Protein AF-0000000078040684 (afdb_homodimer)

InterPro domains:
  IPR006442 Type II toxin-antitoxin system, antitoxin Phd/YefM [PF02604] (1-53)
  IPR036165 YefM-like superfamily [SSF143120] (1-53)

Structure (mmCIF, N/CA/C/O backbone):
data_AF-0000000078040684-model_v1
#
loop_
_entity.id
_entity.type
_entity.pdbx_description
1 polymer Antitoxin
#
loop_
_atom_site.group_PDB
_atom_site.id
_atom_site.type_symbol
_atom_site.label_atom_id
_atom_site.label_alt_id
_atom_site.label_comp_id
_atom_site.label_asym_id
_atom_site.label_entity_id
_atom_site.label_seq_id
_atom_site.pdbx_PDB_ins_code
_atom_site.Cartn_x
_atom_site.Cartn_y
_atom_site.Cartn_z
_atom_site.occupancy
_atom_site.B_iso_or_equiv
_atom_site.auth_seq_id
_atom_site.auth_comp_id
_atom_site.auth_asym_id
_atom_site.auth_atom_id
_atom_site.pdbx_PDB_model_num
ATOM 1 N N . MET A 1 1 ? -2.447 -8.859 9.773 1 91 1 MET A N 1
ATOM 2 C CA . MET A 1 1 ? -2.588 -7.613 9.039 1 91 1 MET A CA 1
ATOM 3 C C . MET A 1 1 ? -3.287 -6.555 9.891 1 91 1 MET A C 1
ATOM 5 O O . MET A 1 1 ? -4.34 -6.816 10.469 1 91 1 MET A O 1
ATOM 9 N N . VAL A 1 2 ? -2.58 -5.375 10.047 1 95.62 2 VAL A N 1
ATOM 10 C CA . VAL A 1 2 ? -3.146 -4.273 10.812 1 95.62 2 VAL A CA 1
ATOM 11 C C . VAL A 1 2 ? -4.09 -3.457 9.938 1 95.62 2 VAL A C 1
ATOM 13 O O . VAL A 1 2 ? -3.854 -3.301 8.734 1 95.62 2 VAL A O 1
ATOM 16 N N . THR A 1 3 ? -5.188 -2.916 10.641 1 98.5 3 THR A N 1
ATOM 17 C CA . THR A 1 3 ? -6.133 -2.076 9.914 1 98.5 3 THR A CA 1
ATOM 18 C C . THR A 1 3 ? -6.227 -0.692 10.547 1 98.5 3 THR A C 1
ATOM 20 O O . THR A 1 3 ? -6.262 -0.568 11.773 1 98.5 3 THR A O 1
ATOM 23 N N . MET A 1 4 ? -6.281 0.359 9.625 1 98.5 4 MET A N 1
ATOM 24 C CA . MET A 1 4 ? -6.457 1.716 10.133 1 98.5 4 MET A CA 1
ATOM 25 C C . MET A 1 4 ? -7.133 2.604 9.094 1 98.5 4 MET A C 1
ATOM 27 O O . MET A 1 4 ? -7.141 2.281 7.906 1 98.5 4 MET A O 1
ATOM 31 N N . SER A 1 5 ? -7.664 3.736 9.516 1 98.75 5 SER A N 1
ATOM 32 C CA . SER A 1 5 ? -8.281 4.695 8.609 1 98.75 5 SER A CA 1
ATOM 33 C C . SER A 1 5 ? -7.223 5.531 7.891 1 98.75 5 SER A C 1
ATOM 35 O O . SER A 1 5 ? -6.102 5.68 8.383 1 98.75 5 SER A O 1
ATOM 37 N N . ALA A 1 6 ? -7.633 6.031 6.773 1 98.62 6 ALA A N 1
ATOM 38 C CA . ALA A 1 6 ? -6.742 6.945 6.062 1 98.62 6 ALA A CA 1
ATOM 39 C C . ALA A 1 6 ? -6.297 8.086 6.969 1 98.62 6 ALA A C 1
ATOM 41 O O . ALA A 1 6 ? -5.141 8.508 6.922 1 98.62 6 ALA A O 1
ATOM 42 N N . THR A 1 7 ? -7.168 8.656 7.812 1 98.38 7 THR A N 1
ATOM 43 C CA . THR A 1 7 ? -6.855 9.727 8.75 1 98.38 7 THR A CA 1
ATOM 44 C C . THR A 1 7 ? -5.773 9.289 9.727 1 98.38 7 THR A C 1
ATOM 46 O O . THR A 1 7 ? -4.824 10.031 9.984 1 98.38 7 THR A O 1
ATOM 49 N N . ASN A 1 8 ? -5.906 8.086 10.305 1 98.62 8 ASN A N 1
ATOM 50 C CA . ASN A 1 8 ? -4.902 7.566 11.234 1 98.62 8 ASN A CA 1
ATOM 51 C C . ASN A 1 8 ? -3.586 7.27 10.523 1 98.62 8 ASN A C 1
ATOM 53 O O . ASN A 1 8 ? -2.512 7.426 11.102 1 98.62 8 ASN A O 1
ATOM 57 N N . LEU A 1 9 ? -3.717 6.75 9.289 1 98.81 9 LEU A N 1
ATOM 58 C CA . LEU A 1 9 ? -2.498 6.527 8.523 1 98.81 9 LEU A CA 1
ATOM 59 C C . LEU A 1 9 ? -1.717 7.824 8.352 1 98.81 9 LEU A C 1
ATOM 61 O O . LEU A 1 9 ? -0.494 7.844 8.508 1 98.81 9 LEU A O 1
ATOM 65 N N . ARG A 1 10 ? -2.438 8.852 8.062 1 98.56 10 ARG A N 1
ATOM 66 C CA . ARG A 1 10 ? -1.757 10.125 7.844 1 98.56 10 ARG A CA 1
ATOM 67 C C . ARG A 1 10 ? -0.975 10.547 9.086 1 98.56 10 ARG A C 1
ATOM 69 O O . ARG A 1 10 ? 0.144 11.055 8.977 1 98.56 10 ARG A O 1
ATOM 76 N N . LYS A 1 11 ? -1.506 10.359 10.156 1 98.38 11 LYS A N 1
ATOM 77 C CA . LYS A 1 11 ? -0.874 10.727 11.422 1 98.38 11 LYS A CA 1
ATOM 78 C C . LYS A 1 11 ? 0.36 9.875 11.688 1 98.38 11 LYS A C 1
ATOM 80 O O . LYS A 1 11 ? 1.321 10.336 12.305 1 98.38 11 LYS A O 1
ATOM 85 N N . ASP A 1 12 ? 0.335 8.625 11.242 1 98.19 12 ASP A N 1
ATOM 86 C CA . ASP A 1 12 ? 1.36 7.648 11.594 1 98.19 12 ASP A CA 1
ATOM 87 C C . ASP A 1 12 ? 2.082 7.133 10.352 1 98.19 12 ASP A C 1
ATOM 89 O O . ASP A 1 12 ? 2.555 5.996 10.328 1 98.19 12 ASP A O 1
ATOM 93 N N . LEU A 1 13 ? 2.102 7.867 9.352 1 98.69 13 LEU A N 1
ATOM 94 C CA . LEU A 1 13 ? 2.508 7.379 8.031 1 98.69 13 LEU A CA 1
ATOM 95 C C . LEU A 1 13 ? 3.924 6.816 8.078 1 98.69 13 LEU A C 1
ATOM 97 O O . LEU A 1 13 ? 4.16 5.68 7.664 1 98.69 13 LEU A O 1
ATOM 101 N N . PHE A 1 14 ? 4.848 7.57 8.594 1 98.31 14 PHE A N 1
ATOM 102 C CA . PHE A 1 14 ? 6.246 7.164 8.539 1 98.31 14 PHE A CA 1
ATOM 103 C C . PHE A 1 14 ? 6.473 5.898 9.359 1 98.31 14 PHE A C 1
ATOM 105 O O . PHE A 1 14 ? 7.137 4.969 8.898 1 98.31 14 PHE A O 1
ATOM 112 N N . ASN A 1 15 ? 5.91 5.832 10.539 1 97.88 15 ASN A N 1
ATOM 113 C CA . ASN A 1 15 ? 6.027 4.625 11.352 1 97.88 15 ASN A CA 1
ATOM 114 C C . ASN A 1 15 ? 5.387 3.424 10.664 1 97.88 15 ASN A C 1
ATOM 116 O O . ASN A 1 15 ? 5.938 2.32 10.695 1 97.88 15 ASN A O 1
ATOM 120 N N . THR A 1 16 ? 4.25 3.672 10.078 1 98.5 16 THR A N 1
ATOM 121 C CA . THR A 1 16 ? 3.541 2.594 9.398 1 98.5 16 THR A CA 1
ATOM 122 C C . THR A 1 16 ? 4.367 2.055 8.234 1 98.5 16 THR A C 1
ATOM 124 O O . THR A 1 16 ? 4.504 0.839 8.07 1 98.5 16 THR A O 1
ATOM 127 N N . LEU A 1 17 ? 4.977 2.955 7.449 1 98.69 17 LEU A N 1
ATOM 128 C CA . LEU A 1 17 ? 5.793 2.52 6.324 1 98.69 17 LEU A CA 1
ATOM 129 C C . LEU A 1 17 ? 7.031 1.771 6.809 1 98.69 17 LEU A C 1
ATOM 131 O O . LEU A 1 17 ? 7.402 0.742 6.238 1 98.69 17 LEU A O 1
ATOM 135 N N . GLU A 1 18 ? 7.625 2.248 7.859 1 97.62 18 GLU A N 1
ATOM 136 C CA . GLU A 1 18 ? 8.797 1.579 8.414 1 97.62 18 GLU A CA 1
ATOM 137 C C . GLU A 1 18 ? 8.461 0.167 8.883 1 97.62 18 GLU A C 1
ATOM 139 O O . GLU A 1 18 ? 9.18 -0.785 8.578 1 97.62 18 GLU A O 1
ATOM 144 N N . ASN A 1 19 ? 7.371 0.033 9.625 1 97.06 19 ASN A N 1
ATOM 145 C CA . ASN A 1 19 ? 6.949 -1.272 10.125 1 97.06 19 ASN A CA 1
ATOM 146 C C . ASN A 1 19 ? 6.641 -2.234 8.977 1 97.06 19 ASN A C 1
ATOM 148 O O . ASN A 1 19 ? 6.984 -3.416 9.047 1 97.06 19 ASN A O 1
ATOM 152 N N . THR A 1 20 ? 5.988 -1.719 7.969 1 98.25 20 THR A N 1
ATOM 153 C CA . THR A 1 20 ? 5.645 -2.531 6.809 1 98.25 20 THR A CA 1
ATOM 154 C C . THR A 1 20 ? 6.902 -3.031 6.105 1 98.25 20 THR A C 1
ATOM 156 O O . THR A 1 20 ? 6.98 -4.199 5.719 1 98.25 20 THR A O 1
ATOM 159 N N . ILE A 1 21 ? 7.906 -2.189 5.977 1 98.12 21 ILE A N 1
ATOM 160 C CA . ILE A 1 21 ? 9.117 -2.502 5.219 1 98.12 21 ILE A CA 1
ATOM 161 C C . ILE A 1 21 ? 10.055 -3.357 6.074 1 98.12 21 ILE A C 1
ATOM 163 O O . ILE A 1 21 ? 10.508 -4.414 5.633 1 98.12 21 ILE A O 1
ATOM 167 N N . LYS A 1 22 ? 10.188 -2.994 7.277 1 97 22 LYS A N 1
ATOM 168 C CA . LYS A 1 22 ? 11.188 -3.641 8.117 1 97 22 LYS A CA 1
ATOM 169 C C . LYS A 1 22 ? 10.672 -4.957 8.688 1 97 22 LYS A C 1
ATOM 171 O O . LYS A 1 22 ? 11.414 -5.934 8.789 1 97 22 LYS A O 1
ATOM 176 N N . TYR A 1 23 ? 9.406 -4.973 9.008 1 95.44 23 TYR A N 1
ATOM 177 C CA . TYR A 1 23 ? 8.891 -6.133 9.727 1 95.44 23 TYR A CA 1
ATOM 178 C C . TYR A 1 23 ? 7.887 -6.902 8.883 1 95.44 23 TYR A C 1
ATOM 180 O O . TYR A 1 23 ? 7.238 -7.832 9.367 1 95.44 23 TYR A O 1
ATOM 188 N N . ASN A 1 24 ? 7.719 -6.465 7.684 1 94.62 24 ASN A N 1
ATOM 189 C CA . ASN A 1 24 ? 6.828 -7.16 6.762 1 94.62 24 ASN A CA 1
ATOM 190 C C . ASN A 1 24 ? 5.418 -7.293 7.336 1 94.62 24 ASN A C 1
ATOM 192 O O . ASN A 1 24 ? 4.824 -8.375 7.293 1 94.62 24 ASN A O 1
ATOM 196 N N . GLU A 1 25 ? 4.965 -6.211 7.93 1 94.88 25 GLU A N 1
ATOM 197 C CA . GLU A 1 25 ? 3.615 -6.148 8.492 1 94.88 25 GLU A CA 1
ATOM 198 C C . GLU A 1 25 ? 2.67 -5.387 7.562 1 94.88 25 GLU A C 1
ATOM 200 O O . GLU A 1 25 ? 2.615 -4.156 7.598 1 94.88 25 GLU A O 1
ATOM 205 N N . PRO A 1 26 ? 1.867 -6.078 6.805 1 97.38 26 PRO A N 1
ATOM 206 C CA . PRO A 1 26 ? 0.939 -5.391 5.906 1 97.38 26 PRO A CA 1
ATOM 207 C C . PRO A 1 26 ? -0.108 -4.57 6.656 1 97.38 26 PRO A C 1
ATOM 209 O O . PRO A 1 26 ? -0.46 -4.898 7.789 1 97.38 26 PRO A O 1
ATOM 212 N N . VAL A 1 27 ? -0.594 -3.516 5.949 1 98.69 27 VAL A N 1
ATOM 213 C CA . VAL A 1 27 ? -1.598 -2.641 6.547 1 98.69 27 VAL A CA 1
ATOM 214 C C . VAL A 1 27 ? -2.793 -2.508 5.605 1 98.69 27 VAL A C 1
ATOM 216 O O . VAL A 1 27 ? -2.623 -2.285 4.406 1 98.69 27 VAL A O 1
ATOM 219 N N . ASN A 1 28 ? -3.99 -2.777 6.184 1 98.81 28 ASN A N 1
ATOM 220 C CA . ASN A 1 28 ? -5.23 -2.439 5.488 1 98.81 28 ASN A CA 1
ATOM 221 C C . ASN A 1 28 ? -5.699 -1.031 5.836 1 98.81 28 ASN A C 1
ATOM 223 O O . ASN A 1 28 ? -5.84 -0.691 7.016 1 98.81 28 ASN A O 1
ATOM 227 N N . VAL A 1 29 ? -5.844 -0.188 4.836 1 98.94 29 VAL A N 1
ATOM 228 C CA . VAL A 1 29 ? -6.227 1.203 5.051 1 98.94 29 VAL A CA 1
ATOM 229 C C . VAL A 1 29 ? -7.672 1.415 4.602 1 98.94 29 VAL A C 1
ATOM 231 O O . VAL A 1 29 ? -8.008 1.204 3.434 1 98.94 29 VAL A O 1
ATOM 234 N N . THR A 1 30 ? -8.5 1.883 5.484 1 98.81 30 THR A N 1
ATOM 235 C CA . THR A 1 30 ? -9.906 2.117 5.172 1 98.81 30 THR A CA 1
ATOM 236 C C . THR A 1 30 ? -10.133 3.566 4.75 1 98.81 30 THR A C 1
ATOM 238 O O . THR A 1 30 ? -9.578 4.488 5.359 1 98.81 30 THR A O 1
ATOM 241 N N . THR A 1 31 ? -10.844 3.787 3.729 1 98.25 31 THR A N 1
ATOM 242 C CA . THR A 1 31 ? -11.281 5.105 3.285 1 98.25 31 THR A CA 1
ATOM 243 C C . THR A 1 31 ? -12.781 5.117 2.994 1 98.25 31 THR A C 1
ATOM 245 O O . THR A 1 31 ? -13.445 4.082 3.102 1 98.25 31 THR A O 1
ATOM 248 N N . LYS A 1 32 ? -13.258 6.246 2.658 1 95.56 32 LYS A N 1
ATOM 249 C CA . LYS A 1 32 ? -14.664 6.387 2.295 1 95.56 32 LYS A CA 1
ATOM 250 C C . LYS A 1 32 ? -14.961 5.68 0.976 1 95.56 32 LYS A C 1
ATOM 252 O O . LYS A 1 32 ? -16.094 5.25 0.739 1 95.56 32 LYS A O 1
ATOM 257 N N . GLN A 1 33 ? -13.977 5.492 0.086 1 95.5 33 GLN A N 1
ATOM 258 C CA . GLN A 1 33 ? -14.141 4.977 -1.269 1 95.5 33 GLN A CA 1
ATOM 259 C C . GLN A 1 33 ? -13.82 3.486 -1.334 1 95.5 33 GLN A C 1
ATOM 261 O O . GLN A 1 33 ? -13.953 2.865 -2.389 1 95.5 33 GLN A O 1
ATOM 266 N N . GLY A 1 34 ? -13.422 2.936 -0.223 1 97.62 34 GLY A N 1
ATOM 267 C CA . GLY A 1 34 ? -12.938 1.565 -0.198 1 97.62 34 GLY A CA 1
ATOM 268 C C . GLY A 1 34 ? -11.633 1.408 0.564 1 97.62 34 GLY A C 1
ATOM 269 O O . GLY A 1 34 ? -11.227 2.305 1.308 1 97.62 34 GLY A O 1
ATOM 270 N N . ASN A 1 35 ? -11.023 0.276 0.348 1 98.62 35 ASN A N 1
ATOM 271 C CA . ASN A 1 35 ? -9.82 -0.013 1.119 1 98.62 35 ASN A CA 1
ATOM 272 C C . ASN A 1 35 ? -8.602 -0.164 0.216 1 98.62 35 ASN A C 1
ATOM 274 O O . ASN A 1 35 ? -8.727 -0.562 -0.944 1 98.62 35 ASN A O 1
ATOM 278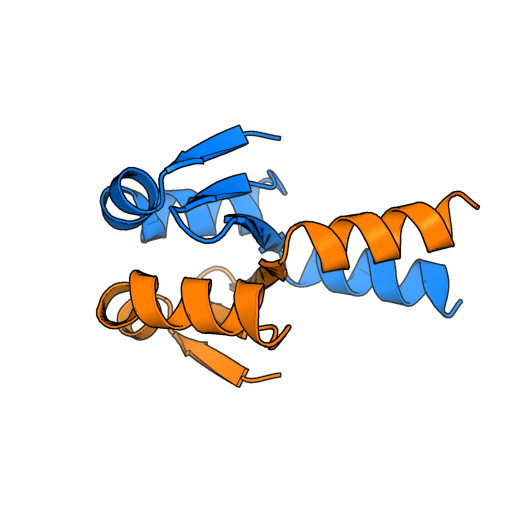 N N . ALA A 1 36 ? -7.488 0.187 0.825 1 98.88 36 ALA A N 1
ATOM 279 C CA . ALA A 1 36 ? -6.188 -0.038 0.204 1 98.88 36 ALA A CA 1
ATOM 280 C C . ALA A 1 36 ? -5.305 -0.917 1.085 1 98.88 36 ALA A C 1
ATOM 282 O O . ALA A 1 36 ? -5.598 -1.12 2.266 1 98.88 36 ALA A O 1
ATOM 283 N N . VAL A 1 37 ? -4.262 -1.452 0.478 1 98.88 37 VAL A N 1
ATOM 284 C CA . VAL A 1 37 ? -3.287 -2.273 1.191 1 98.88 37 VAL A CA 1
ATOM 285 C C . VAL A 1 37 ? -1.878 -1.746 0.932 1 98.88 37 VAL A C 1
ATOM 287 O O . VAL A 1 37 ? -1.539 -1.391 -0.199 1 98.88 37 VAL A O 1
ATOM 290 N N . ILE A 1 38 ? -1.147 -1.691 1.98 1 98.88 38 ILE A N 1
ATOM 291 C CA . ILE A 1 38 ? 0.261 -1.324 1.886 1 98.88 38 ILE A CA 1
ATOM 292 C C . ILE A 1 38 ? 1.134 -2.531 2.223 1 98.88 38 ILE A C 1
ATOM 294 O O . ILE A 1 38 ? 0.923 -3.191 3.244 1 98.88 38 ILE A O 1
ATOM 298 N N . LEU A 1 39 ? 2.092 -2.73 1.347 1 98.31 39 LEU A N 1
ATOM 299 C CA . LEU A 1 39 ? 3.088 -3.787 1.499 1 98.31 39 LEU A CA 1
ATOM 300 C C . LEU A 1 39 ? 4.492 -3.248 1.254 1 98.31 39 LEU A C 1
ATOM 302 O O . LEU A 1 39 ? 4.668 -2.266 0.53 1 98.31 39 LEU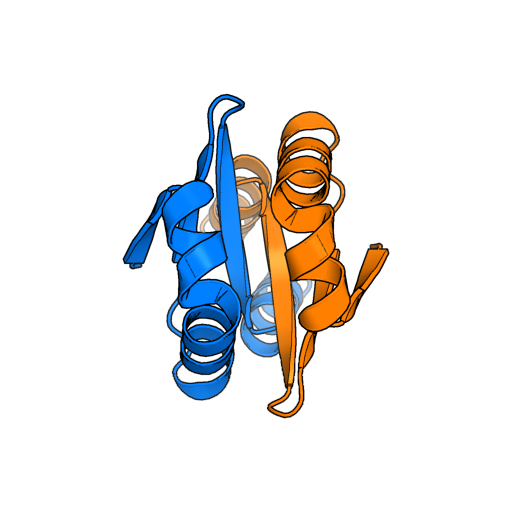 A O 1
ATOM 306 N N . SER A 1 40 ? 5.508 -4.039 1.847 1 98.56 40 SER A N 1
ATOM 307 C CA . SER A 1 40 ? 6.859 -3.742 1.382 1 98.56 40 SER A CA 1
ATOM 308 C C . SER A 1 40 ? 7.016 -4.066 -0.1 1 98.56 40 SER A C 1
ATOM 310 O O . SER A 1 40 ? 6.348 -4.965 -0.619 1 98.56 40 SER A O 1
ATOM 312 N N . GLU A 1 41 ? 7.809 -3.381 -0.737 1 98.25 41 GLU A N 1
ATOM 313 C CA . GLU A 1 41 ? 8.078 -3.709 -2.133 1 98.25 41 GLU A CA 1
ATOM 314 C C . GLU A 1 41 ? 8.562 -5.148 -2.277 1 98.25 41 GLU A C 1
ATOM 316 O O . GLU A 1 41 ? 8.203 -5.84 -3.23 1 98.25 41 GLU A O 1
ATOM 321 N N . ASP A 1 42 ? 9.352 -5.582 -1.354 1 97.12 42 ASP A N 1
ATOM 322 C CA . ASP A 1 42 ? 9.859 -6.953 -1.388 1 97.12 42 ASP A CA 1
ATOM 323 C C . ASP A 1 42 ? 8.711 -7.961 -1.361 1 97.12 42 ASP A C 1
ATOM 325 O O . ASP A 1 42 ? 8.703 -8.914 -2.143 1 97.12 42 ASP A O 1
ATOM 329 N N . ASP A 1 43 ? 7.773 -7.758 -0.481 1 96.56 43 ASP A N 1
ATOM 330 C CA . ASP A 1 43 ? 6.625 -8.656 -0.386 1 96.56 43 ASP A CA 1
ATOM 331 C C . ASP A 1 43 ? 5.805 -8.641 -1.673 1 96.56 43 ASP A C 1
ATOM 333 O O . ASP A 1 43 ?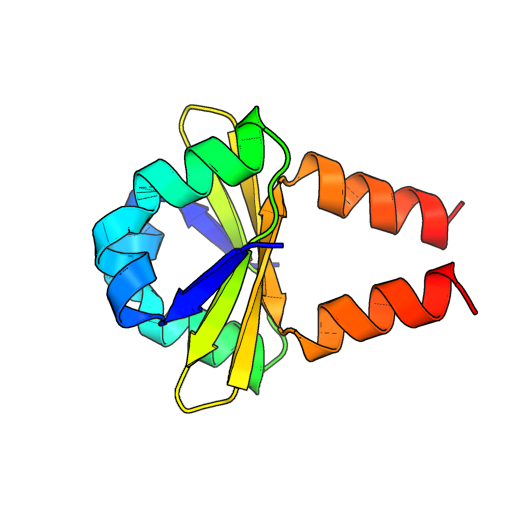 5.367 -9.688 -2.154 1 96.56 43 ASP A O 1
ATOM 337 N N . TYR A 1 44 ? 5.641 -7.48 -2.15 1 97.31 44 TYR A N 1
ATOM 338 C CA . TYR A 1 44 ? 4.887 -7.336 -3.389 1 97.31 44 TYR A CA 1
ATOM 339 C C . TYR A 1 44 ? 5.57 -8.07 -4.535 1 97.31 44 TYR A C 1
ATOM 341 O O . TYR A 1 44 ? 4.93 -8.836 -5.258 1 97.31 44 TYR A O 1
ATOM 349 N N . ASN A 1 45 ? 6.859 -7.844 -4.648 1 96.06 45 ASN A N 1
ATOM 350 C CA . ASN A 1 45 ? 7.625 -8.539 -5.676 1 96.06 45 ASN A CA 1
ATOM 351 C C . ASN A 1 45 ? 7.594 -10.055 -5.473 1 96.06 45 ASN A C 1
ATOM 353 O O . ASN A 1 45 ? 7.566 -10.812 -6.441 1 96.06 45 ASN A O 1
ATOM 357 N N . GLY A 1 46 ? 7.656 -10.438 -4.246 1 94.94 46 GLY A N 1
ATOM 358 C CA . GLY A 1 46 ? 7.539 -11.852 -3.945 1 94.94 46 GLY A CA 1
ATOM 359 C C . GLY A 1 46 ? 6.242 -12.461 -4.441 1 94.94 46 GLY A C 1
ATOM 360 O O . GLY A 1 46 ? 6.238 -13.57 -4.98 1 94.94 46 GLY A O 1
ATOM 361 N N . LEU A 1 47 ? 5.172 -11.797 -4.254 1 94.44 47 LEU A N 1
ATOM 362 C CA . LEU A 1 47 ? 3.875 -12.258 -4.734 1 94.44 47 LEU A CA 1
ATOM 363 C C . LEU A 1 47 ? 3.875 -12.398 -6.254 1 94.44 47 LEU A C 1
ATOM 365 O O . LEU A 1 47 ? 3.414 -13.406 -6.793 1 94.44 47 LEU A O 1
ATOM 369 N N . LEU A 1 48 ? 4.418 -11.383 -6.926 1 94.25 48 LEU A N 1
ATOM 370 C CA . LEU A 1 48 ? 4.461 -11.391 -8.383 1 94.25 48 LEU A CA 1
ATOM 371 C C . LEU A 1 48 ? 5.336 -12.531 -8.898 1 94.25 48 LEU A C 1
ATOM 373 O O . LEU A 1 48 ? 4.98 -13.203 -9.867 1 94.25 48 LEU A O 1
ATOM 377 N N . GLU A 1 49 ? 6.461 -12.656 -8.273 1 94.94 49 GLU A N 1
ATOM 378 C CA . GLU A 1 49 ? 7.367 -13.727 -8.664 1 94.94 49 GLU A CA 1
ATOM 379 C C . GLU A 1 49 ? 6.676 -15.086 -8.602 1 94.94 49 GLU A C 1
ATOM 381 O O . GLU A 1 49 ? 6.836 -15.914 -9.5 1 94.94 49 GLU A O 1
ATOM 386 N N . THR A 1 50 ? 5.922 -15.258 -7.469 1 93 50 THR A N 1
ATOM 387 C CA . THR A 1 50 ? 5.207 -16.516 -7.289 1 93 50 THR A CA 1
ATOM 388 C C . THR A 1 50 ? 4.129 -16.688 -8.359 1 93 50 THR A C 1
ATOM 390 O O . THR A 1 50 ? 3.904 -17.797 -8.852 1 93 50 THR A O 1
ATOM 393 N N . LEU A 1 51 ? 3.451 -15.719 -8.789 1 90.5 51 LEU A N 1
ATOM 394 C CA . LEU A 1 51 ? 2.395 -15.75 -9.797 1 90.5 51 LEU A CA 1
ATOM 395 C C . LEU A 1 51 ? 2.973 -16.031 -11.18 1 90.5 51 LEU A C 1
ATOM 397 O O . LEU A 1 51 ? 2.342 -16.703 -11.992 1 90.5 51 LEU A O 1
ATOM 401 N N . TYR A 1 52 ? 4.078 -15.422 -11.422 1 89.12 52 TYR A N 1
ATOM 402 C CA . TYR A 1 52 ? 4.652 -15.516 -12.758 1 89.12 52 TYR A CA 1
ATOM 403 C C . TYR A 1 52 ? 5.738 -16.578 -12.812 1 89.12 52 TYR A C 1
ATOM 405 O O . TYR A 1 52 ? 6.352 -16.797 -13.859 1 89.12 52 TYR A O 1
ATOM 413 N N . LEU A 1 53 ? 6.09 -17.031 -11.617 1 81.31 53 LEU A N 1
ATOM 414 C CA . LEU A 1 53 ? 6.938 -18.203 -11.719 1 81.31 53 LEU A CA 1
ATOM 415 C C . LEU A 1 53 ? 6.219 -19.328 -12.453 1 81.31 53 LEU A C 1
ATOM 417 O O . LEU A 1 53 ? 4.988 -19.406 -12.43 1 81.31 53 LEU A O 1
ATOM 421 N N . MET B 1 1 ? 2.83 2.088 -12.938 1 91 1 MET B N 1
ATOM 422 C CA . MET B 1 1 ? 2.953 2.309 -11.492 1 91 1 MET B CA 1
ATOM 423 C C . MET B 1 1 ? 3.643 3.637 -11.203 1 91 1 MET B C 1
ATOM 425 O O . MET B 1 1 ? 4.695 3.93 -11.773 1 91 1 MET B O 1
ATOM 429 N N . VAL B 1 2 ? 2.932 4.488 -10.383 1 95.62 2 VAL B N 1
ATOM 430 C CA . VAL B 1 2 ? 3.494 5.781 -10.008 1 95.62 2 VAL B CA 1
ATOM 431 C C . VAL B 1 2 ? 4.43 5.613 -8.82 1 95.62 2 VAL B C 1
ATOM 433 O O . VAL B 1 2 ? 4.188 4.777 -7.945 1 95.62 2 VAL B O 1
ATOM 436 N N . THR B 1 3 ? 5.516 6.492 -8.836 1 98.5 3 THR B N 1
ATOM 437 C CA . THR B 1 3 ? 6.457 6.461 -7.715 1 98.5 3 THR B CA 1
ATOM 438 C C . THR B 1 3 ? 6.531 7.824 -7.035 1 98.5 3 THR B C 1
ATOM 440 O O . THR B 1 3 ? 6.562 8.859 -7.703 1 98.5 3 THR B O 1
ATOM 443 N N . MET B 1 4 ? 6.57 7.758 -5.625 1 98.5 4 MET B N 1
ATOM 444 C CA . MET B 1 4 ? 6.73 9.008 -4.883 1 98.5 4 MET B CA 1
ATOM 445 C C . MET B 1 4 ? 7.398 8.75 -3.535 1 98.5 4 MET B C 1
ATOM 447 O O . MET B 1 4 ? 7.41 7.621 -3.045 1 98.5 4 MET B O 1
ATOM 451 N N . SER B 1 5 ? 7.918 9.797 -2.91 1 98.75 5 SER B N 1
ATOM 452 C CA . SER B 1 5 ? 8.531 9.688 -1.589 1 98.75 5 SER B CA 1
ATOM 453 C C . SER B 1 5 ? 7.469 9.633 -0.494 1 98.75 5 SER B C 1
ATOM 455 O O . SER B 1 5 ? 6.344 10.102 -0.69 1 98.75 5 SER B O 1
ATOM 457 N N . ALA B 1 6 ? 7.879 9.086 0.602 1 98.62 6 ALA B N 1
ATOM 458 C CA . ALA B 1 6 ? 6.984 9.094 1.755 1 98.62 6 ALA B CA 1
ATOM 459 C C . ALA B 1 6 ? 6.523 10.516 2.084 1 98.62 6 ALA B C 1
ATOM 461 O O . ALA B 1 6 ? 5.363 10.734 2.438 1 98.62 6 ALA B O 1
ATOM 462 N N . THR B 1 7 ? 7.383 11.531 1.986 1 98.44 7 THR B N 1
ATOM 463 C CA . THR B 1 7 ? 7.059 12.93 2.236 1 98.44 7 THR B CA 1
ATOM 464 C C . THR B 1 7 ? 5.977 13.414 1.277 1 98.44 7 THR B C 1
ATOM 466 O O . THR B 1 7 ? 5.016 14.07 1.695 1 98.44 7 THR B O 1
ATOM 469 N N . ASN B 1 8 ? 6.121 13.117 -0.02 1 98.62 8 ASN B N 1
ATOM 470 C CA . ASN B 1 8 ? 5.121 13.508 -1.007 1 98.62 8 ASN B CA 1
ATOM 471 C C . ASN B 1 8 ? 3.809 12.75 -0.802 1 98.62 8 ASN B C 1
ATOM 473 O O . ASN B 1 8 ? 2.73 13.297 -1.051 1 98.62 8 ASN B O 1
ATOM 477 N N . LEU B 1 9 ? 3.936 11.469 -0.434 1 98.81 9 LEU B N 1
ATOM 478 C CA . LEU B 1 9 ? 2.725 10.719 -0.129 1 98.81 9 LEU B CA 1
ATOM 479 C C . LEU B 1 9 ? 1.933 11.391 0.987 1 98.81 9 LEU B C 1
ATOM 481 O O . LEU B 1 9 ? 0.709 11.516 0.898 1 98.81 9 LEU B O 1
ATOM 485 N N . ARG B 1 10 ? 2.654 11.805 1.979 1 98.56 10 ARG B N 1
ATOM 486 C CA . ARG B 1 10 ? 1.962 12.422 3.104 1 98.56 10 ARG B CA 1
ATOM 487 C C . ARG B 1 10 ? 1.169 13.641 2.65 1 98.56 10 ARG B C 1
ATOM 489 O O . ARG B 1 10 ? 0.045 13.867 3.105 1 98.56 10 ARG B O 1
ATOM 496 N N . LYS B 1 11 ? 1.695 14.367 1.82 1 98.38 11 LYS B N 1
ATOM 497 C CA . LYS B 1 11 ? 1.054 15.578 1.315 1 98.38 11 LYS B CA 1
ATOM 498 C C . LYS B 1 11 ? -0.175 15.242 0.477 1 98.38 11 LYS B C 1
ATOM 500 O O . LYS B 1 11 ? -1.143 16 0.449 1 98.38 11 LYS B O 1
ATOM 505 N N . ASP B 1 12 ? -0.14 14.125 -0.204 1 98.19 12 ASP B N 1
ATOM 506 C CA . ASP B 1 12 ? -1.158 13.781 -1.191 1 98.19 12 ASP B CA 1
ATOM 507 C C . ASP B 1 12 ? -1.87 12.484 -0.819 1 98.19 12 ASP B C 1
ATOM 509 O O . ASP B 1 12 ? -2.34 11.75 -1.694 1 98.19 12 ASP B O 1
ATOM 513 N N . LEU B 1 13 ? -1.884 12.156 0.384 1 98.69 13 LEU B N 1
ATOM 514 C CA . LEU B 1 13 ? -2.281 10.82 0.818 1 98.69 13 LEU B CA 1
ATOM 515 C C . LEU B 1 13 ? -3.693 10.492 0.347 1 98.69 13 LEU B C 1
ATOM 517 O O . LEU B 1 13 ? -3.918 9.453 -0.282 1 98.69 13 LEU B O 1
ATOM 521 N N . PHE B 1 14 ? -4.625 11.367 0.614 1 98.38 14 PHE B N 1
ATOM 522 C CA . PHE B 1 14 ? -6.023 11.062 0.322 1 98.38 14 PHE B CA 1
ATOM 523 C C . PHE B 1 14 ? -6.242 10.914 -1.179 1 98.38 14 PHE B C 1
ATOM 525 O O . PHE B 1 14 ? -6.898 9.969 -1.623 1 98.38 14 PHE B O 1
ATOM 532 N N . ASN B 1 15 ? -5.68 11.805 -1.959 1 97.88 15 ASN B N 1
ATOM 533 C CA . ASN B 1 15 ? -5.789 11.688 -3.408 1 97.88 15 ASN B CA 1
ATOM 534 C C . ASN B 1 15 ? -5.137 10.406 -3.918 1 97.88 15 ASN B C 1
ATOM 536 O O . ASN B 1 15 ? -5.68 9.734 -4.801 1 97.88 15 ASN B O 1
ATOM 540 N N . THR B 1 16 ? -3.998 10.094 -3.357 1 98.44 16 THR B N 1
ATOM 541 C CA . THR B 1 16 ? -3.279 8.898 -3.773 1 98.44 16 THR B CA 1
ATOM 542 C C . THR B 1 16 ? -4.102 7.645 -3.477 1 98.44 16 THR B C 1
ATOM 544 O O . THR B 1 16 ? -4.227 6.762 -4.328 1 98.44 16 THR B O 1
ATOM 547 N N . LEU B 1 17 ? -4.707 7.594 -2.287 1 98.69 17 LEU B N 1
ATOM 548 C CA . LEU B 1 17 ? -5.52 6.438 -1.929 1 98.69 17 LEU B CA 1
ATOM 549 C C . LEU B 1 17 ? -6.754 6.34 -2.82 1 98.69 17 LEU B C 1
ATOM 551 O O . LEU B 1 17 ? -7.113 5.25 -3.273 1 98.69 17 LEU B O 1
ATOM 555 N N . GLU B 1 18 ? -7.355 7.457 -3.109 1 97.62 18 GLU B N 1
ATOM 556 C CA . GLU B 1 18 ? -8.523 7.473 -3.986 1 97.62 18 GLU B CA 1
ATOM 557 C C . GLU B 1 18 ? -8.172 6.957 -5.379 1 97.62 18 GLU B C 1
ATOM 559 O O . GLU B 1 18 ? -8.883 6.117 -5.934 1 97.62 18 GLU B O 1
ATOM 564 N N . ASN B 1 19 ? -7.082 7.461 -5.938 1 97.06 19 ASN B N 1
ATOM 565 C CA . ASN B 1 19 ? -6.652 7.035 -7.266 1 97.06 19 ASN B CA 1
ATOM 566 C C . ASN B 1 19 ? -6.332 5.543 -7.297 1 97.06 19 ASN B C 1
ATOM 568 O O . ASN B 1 19 ? -6.668 4.855 -8.266 1 97.06 19 ASN B O 1
ATOM 572 N N . THR B 1 20 ? -5.68 5.074 -6.258 1 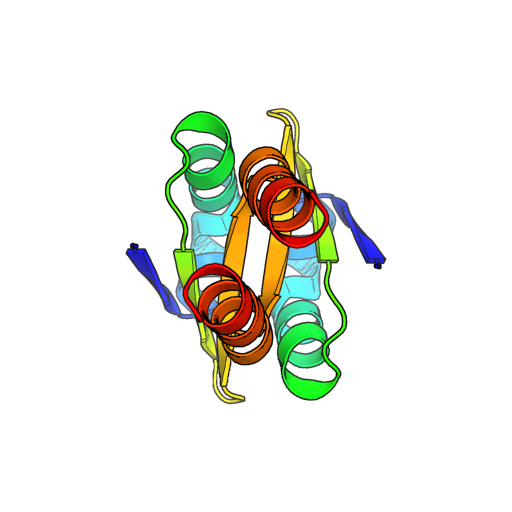98.25 20 THR B N 1
ATOM 573 C CA . THR B 1 20 ? -5.328 3.66 -6.168 1 98.25 20 THR B CA 1
ATOM 574 C C . THR B 1 20 ? -6.582 2.791 -6.121 1 98.25 20 THR B C 1
ATOM 576 O O . THR B 1 20 ? -6.652 1.76 -6.793 1 98.25 20 THR B O 1
ATOM 579 N N . ILE B 1 21 ? -7.59 3.219 -5.391 1 98.12 21 ILE B N 1
ATOM 580 C CA . ILE B 1 21 ? -8.797 2.428 -5.168 1 98.12 21 ILE B CA 1
ATOM 581 C C . ILE B 1 21 ? -9.727 2.557 -6.371 1 98.12 21 ILE B C 1
ATOM 583 O O . ILE B 1 21 ? -10.172 1.552 -6.93 1 98.12 21 ILE B O 1
ATOM 587 N N . LYS B 1 22 ? -9.883 3.721 -6.832 1 97 22 LYS B N 1
ATOM 588 C CA . LYS B 1 22 ? -10.891 3.967 -7.859 1 97 22 LYS B CA 1
ATOM 589 C C . LYS B 1 22 ? -10.359 3.598 -9.242 1 97 22 LYS B C 1
ATOM 591 O O . LYS B 1 22 ? -11.102 3.066 -10.078 1 97 22 LYS B O 1
ATOM 596 N N . TYR B 1 23 ? -9.094 3.85 -9.453 1 95.44 23 TYR B N 1
ATOM 597 C CA . TYR B 1 23 ? -8.57 3.697 -10.812 1 95.44 23 TYR B CA 1
ATOM 598 C C . TYR B 1 23 ? -7.555 2.564 -10.883 1 95.44 23 TYR B C 1
ATOM 600 O O . TYR B 1 23 ? -6.906 2.369 -11.914 1 95.44 23 TYR B O 1
ATOM 608 N N . ASN B 1 24 ? -7.383 1.895 -9.789 1 94.69 24 ASN B N 1
ATOM 609 C CA . ASN B 1 24 ? -6.48 0.747 -9.758 1 94.69 24 ASN B CA 1
ATOM 610 C C . ASN B 1 24 ? -5.074 1.125 -10.211 1 94.69 24 ASN B C 1
ATOM 612 O O . ASN B 1 24 ? -4.473 0.431 -11.031 1 94.69 24 ASN B O 1
ATOM 616 N N . GLU B 1 25 ? -4.617 2.273 -9.734 1 95.12 25 GLU B N 1
ATOM 617 C CA . GLU B 1 25 ? -3.275 2.764 -10.031 1 95.12 25 GLU B CA 1
ATOM 618 C C . GLU B 1 25 ? -2.328 2.525 -8.859 1 95.12 25 GLU B C 1
ATOM 620 O O . GLU B 1 25 ? -2.268 3.332 -7.934 1 95.12 25 GLU B O 1
ATOM 625 N N . PRO B 1 26 ? -1.534 1.489 -8.922 1 97.5 26 PRO B N 1
ATOM 626 C CA . PRO B 1 26 ? -0.604 1.222 -7.82 1 97.5 26 PRO B CA 1
ATOM 627 C C . PRO B 1 26 ? 0.44 2.322 -7.648 1 97.5 26 PRO B C 1
ATOM 629 O O . PRO B 1 26 ? 0.791 3.002 -8.617 1 97.5 26 PRO B O 1
ATOM 632 N N . VAL B 1 27 ? 0.92 2.438 -6.387 1 98.69 27 VAL B N 1
ATOM 633 C CA . VAL B 1 27 ? 1.92 3.455 -6.078 1 98.69 27 VAL B CA 1
ATOM 634 C C . VAL B 1 27 ? 3.115 2.812 -5.379 1 98.69 27 VAL B C 1
ATOM 636 O O . VAL B 1 27 ? 2.943 2.012 -4.453 1 98.69 27 VAL B O 1
ATOM 639 N N . ASN B 1 28 ? 4.309 3.102 -5.941 1 98.81 28 ASN B N 1
ATOM 640 C CA . ASN B 1 28 ? 5.547 2.777 -5.238 1 98.81 28 ASN B CA 1
ATOM 641 C C . ASN B 1 28 ? 6.004 3.932 -4.352 1 98.81 28 ASN B C 1
ATOM 643 O O . ASN B 1 28 ? 6.145 5.062 -4.82 1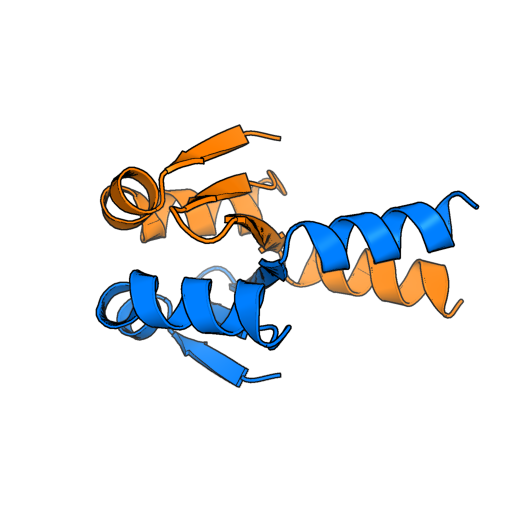 98.81 28 ASN B O 1
ATOM 647 N N . VAL B 1 29 ? 6.137 3.662 -3.057 1 98.94 29 VAL B N 1
ATOM 648 C CA . VAL B 1 29 ? 6.504 4.699 -2.098 1 98.94 29 VAL B CA 1
ATOM 649 C C . VAL B 1 29 ? 7.949 4.492 -1.646 1 98.94 29 VAL B C 1
ATOM 651 O O . VAL B 1 29 ? 8.289 3.449 -1.087 1 98.94 29 VAL B O 1
ATOM 654 N N . THR B 1 30 ? 8.789 5.492 -1.833 1 98.81 30 THR B N 1
ATOM 655 C CA . THR B 1 30 ? 10.188 5.402 -1.445 1 98.81 30 THR B CA 1
ATOM 656 C C . THR B 1 30 ? 10.398 5.98 -0.049 1 98.81 30 THR B C 1
ATOM 658 O O . THR B 1 30 ? 9.844 7.027 0.287 1 98.81 30 THR B O 1
ATOM 661 N N . THR B 1 31 ? 11.125 5.328 0.761 1 98.25 31 THR B N 1
ATOM 662 C CA . THR B 1 31 ? 11.547 5.809 2.072 1 98.25 31 THR B CA 1
ATOM 663 C C . THR B 1 31 ? 13.047 5.598 2.268 1 98.25 31 THR B C 1
ATOM 665 O O . THR B 1 31 ? 13.719 5.047 1.395 1 98.25 31 THR B O 1
ATOM 668 N N . LYS B 1 32 ? 13.516 6.039 3.367 1 95.62 32 LYS B N 1
ATOM 669 C CA . LYS B 1 32 ? 14.922 5.852 3.709 1 95.62 32 LYS B CA 1
ATOM 670 C C . LYS B 1 32 ? 15.234 4.383 3.98 1 95.62 32 LYS B C 1
ATOM 672 O O . LYS B 1 32 ? 16.375 3.939 3.797 1 95.62 32 LYS B O 1
ATOM 677 N N . GLN B 1 33 ? 14.25 3.559 4.367 1 95.56 33 GLN B N 1
ATOM 678 C CA . GLN B 1 33 ? 14.43 2.178 4.805 1 95.56 33 GLN B CA 1
ATOM 679 C C . GLN B 1 33 ? 14.125 1.201 3.674 1 95.56 33 GLN B C 1
ATOM 681 O O . GLN B 1 33 ? 14.258 -0.013 3.842 1 95.56 33 GLN B O 1
ATOM 686 N N . GLY B 1 34 ? 13.727 1.729 2.553 1 97.62 34 GLY B N 1
ATOM 687 C CA . GLY B 1 34 ? 13.25 0.895 1.46 1 97.62 34 GLY B CA 1
ATOM 688 C C . GLY B 1 34 ? 11.945 1.382 0.862 1 97.62 34 GLY B C 1
ATOM 689 O O . GLY B 1 34 ? 11.523 2.516 1.105 1 97.62 34 GLY B O 1
ATOM 690 N N . ASN B 1 35 ? 11.352 0.508 0.097 1 98.62 35 ASN B N 1
ATOM 691 C CA . ASN B 1 35 ? 10.141 0.924 -0.609 1 98.62 35 ASN B CA 1
ATOM 692 C C . ASN B 1 35 ? 8.93 0.114 -0.168 1 98.62 35 ASN B C 1
ATOM 694 O O . ASN B 1 35 ? 9.062 -1.038 0.248 1 98.62 35 ASN B O 1
ATOM 698 N N . ALA B 1 36 ? 7.805 0.792 -0.275 1 98.88 36 ALA B N 1
ATOM 699 C CA . ALA B 1 36 ? 6.504 0.155 -0.07 1 98.88 36 ALA B CA 1
ATOM 700 C C . ALA B 1 36 ? 5.625 0.29 -1.31 1 98.88 36 ALA B C 1
ATOM 702 O O . ALA B 1 36 ? 5.918 1.089 -2.203 1 98.88 36 ALA B O 1
ATOM 703 N N . VAL B 1 37 ? 4.594 -0.53 -1.352 1 98.88 37 VAL B N 1
ATOM 704 C CA . VAL B 1 37 ? 3.625 -0.491 -2.441 1 98.88 37 VAL B CA 1
ATOM 705 C C . VAL B 1 37 ? 2.213 -0.375 -1.872 1 98.88 37 VAL B C 1
ATOM 707 O O . VAL B 1 37 ? 1.876 -1.041 -0.891 1 98.88 37 VAL B O 1
ATOM 710 N N . ILE B 1 38 ? 1.479 0.484 -2.484 1 98.88 38 ILE B N 1
ATOM 711 C CA . ILE B 1 38 ? 0.067 0.628 -2.143 1 98.88 38 ILE B CA 1
ATOM 712 C C . ILE B 1 38 ? -0.797 0.138 -3.301 1 98.88 38 ILE B C 1
ATOM 714 O O . ILE B 1 38 ? -0.583 0.527 -4.453 1 98.88 38 ILE B O 1
ATOM 718 N N . LEU B 1 39 ? -1.747 -0.684 -2.926 1 98.25 39 LEU B N 1
ATOM 719 C CA . LEU B 1 39 ? -2.73 -1.221 -3.859 1 98.25 39 LEU B CA 1
ATOM 720 C C . LEU B 1 39 ? -4.141 -1.108 -3.289 1 98.25 39 LEU B C 1
ATOM 722 O O . LEU B 1 39 ? -4.32 -1.071 -2.068 1 98.25 39 LEU B O 1
ATOM 726 N N . SER B 1 40 ? -5.152 -1.131 -4.281 1 98.5 40 SER B N 1
ATOM 727 C CA . SER B 1 40 ? -6.504 -1.32 -3.764 1 98.5 40 SER B CA 1
ATOM 728 C C . SER B 1 40 ? -6.656 -2.684 -3.098 1 98.5 40 SER B C 1
ATOM 730 O O . SER B 1 40 ? -5.98 -3.643 -3.473 1 98.5 40 SER B O 1
ATOM 732 N N . GLU B 1 41 ? -7.457 -2.764 -2.162 1 98.25 41 GLU B N 1
ATOM 733 C CA . GLU B 1 41 ? -7.719 -4.062 -1.55 1 98.25 41 GLU B CA 1
ATOM 734 C C . GLU B 1 41 ? -8.195 -5.074 -2.588 1 98.25 41 GLU B C 1
ATOM 736 O O . GLU B 1 41 ? -7.816 -6.25 -2.535 1 98.25 41 GLU B O 1
ATOM 741 N N . ASP B 1 42 ? -8.977 -4.629 -3.504 1 97.12 42 ASP B N 1
ATOM 742 C CA . ASP B 1 42 ? -9.469 -5.508 -4.559 1 97.12 42 ASP B CA 1
ATOM 743 C C . ASP B 1 42 ? -8.32 -6.109 -5.359 1 97.12 42 ASP B C 1
ATOM 745 O O . ASP B 1 42 ? -8.297 -7.312 -5.617 1 97.12 42 ASP B O 1
ATOM 749 N N . ASP B 1 43 ? -7.379 -5.289 -5.742 1 96.56 43 ASP B N 1
ATOM 750 C CA . ASP B 1 43 ? -6.227 -5.766 -6.5 1 96.56 43 ASP B CA 1
ATOM 751 C C . ASP B 1 43 ? -5.402 -6.754 -5.68 1 96.56 43 ASP B C 1
ATOM 753 O O . ASP B 1 43 ? -4.953 -7.777 -6.199 1 96.56 43 ASP B O 1
ATOM 757 N N . TYR B 1 44 ? -5.242 -6.406 -4.484 1 97.38 44 TYR B N 1
ATOM 758 C CA . TYR B 1 44 ? -4.48 -7.281 -3.598 1 97.38 44 TYR B CA 1
ATOM 759 C C . TYR B 1 44 ? -5.156 -8.641 -3.461 1 97.38 44 TYR B C 1
ATOM 761 O O . TYR B 1 44 ? -4.508 -9.68 -3.607 1 97.38 44 TYR B O 1
ATOM 769 N N . ASN B 1 45 ? -6.449 -8.609 -3.213 1 96.12 45 ASN B N 1
ATOM 770 C CA . ASN B 1 45 ? -7.207 -9.852 -3.119 1 96.12 45 ASN B CA 1
ATOM 771 C C . ASN B 1 45 ? -7.164 -10.633 -4.426 1 96.12 45 ASN B C 1
ATOM 773 O O . ASN B 1 45 ? -7.133 -11.867 -4.418 1 96.12 45 ASN B O 1
ATOM 777 N N . GLY B 1 46 ? -7.227 -9.906 -5.484 1 94.94 46 GLY B N 1
ATOM 778 C CA . GLY B 1 46 ? -7.102 -10.555 -6.781 1 94.94 46 GLY B CA 1
ATOM 779 C C . GLY B 1 46 ? -5.797 -11.312 -6.945 1 94.94 46 GLY B C 1
ATOM 780 O O . GLY B 1 46 ? -5.785 -12.43 -7.477 1 94.94 46 GLY B O 1
ATOM 781 N N . LEU B 1 47 ? -4.734 -10.734 -6.547 1 94.38 47 LEU B N 1
ATOM 782 C CA . LEU B 1 47 ? -3.43 -11.383 -6.602 1 94.38 47 LEU B CA 1
ATOM 783 C C . LEU B 1 47 ? -3.42 -12.656 -5.758 1 94.38 47 LEU B C 1
ATOM 785 O O . LEU B 1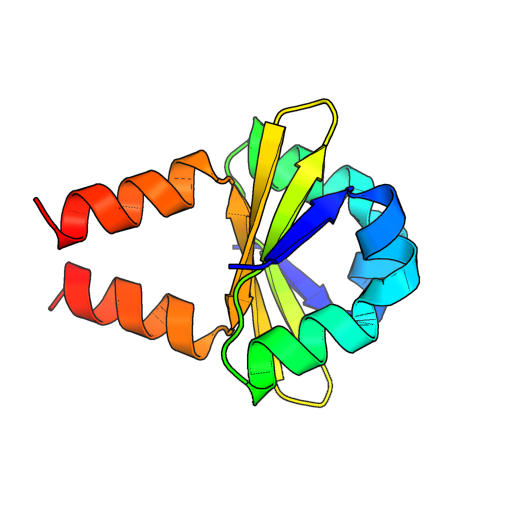 47 ? -2.947 -13.703 -6.211 1 94.38 47 LEU B O 1
ATOM 789 N N . LEU B 1 48 ? -3.965 -12.57 -4.551 1 94.19 48 LEU B N 1
ATOM 790 C CA . LEU B 1 48 ? -3.998 -13.711 -3.646 1 94.19 48 LEU B CA 1
ATOM 791 C C . LEU B 1 48 ? -4.859 -14.836 -4.219 1 94.19 48 LEU B C 1
ATOM 793 O O . LEU B 1 48 ? -4.492 -16 -4.137 1 94.19 48 LEU B O 1
ATOM 797 N N . GLU B 1 49 ? -5.988 -14.43 -4.703 1 94.94 49 GLU B N 1
ATOM 798 C CA . GLU B 1 49 ? -6.887 -15.414 -5.305 1 94.94 49 GLU B CA 1
ATOM 799 C C . GLU B 1 49 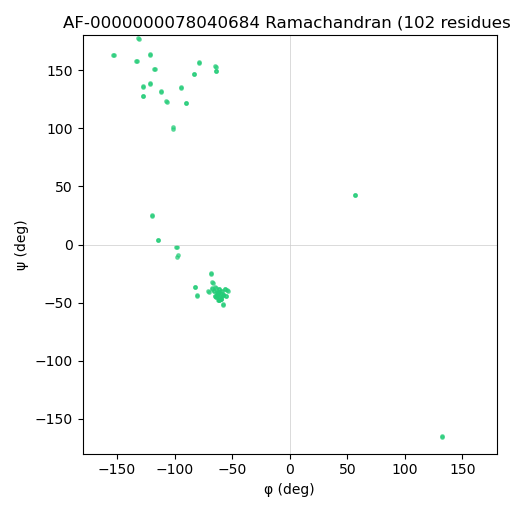? -6.18 -16.203 -6.402 1 94.94 49 GLU B C 1
ATOM 801 O O . GLU B 1 49 ? -6.328 -17.438 -6.484 1 94.94 49 GLU B O 1
ATOM 806 N N . THR B 1 50 ? -5.434 -15.43 -7.246 1 93.06 50 THR B N 1
ATOM 807 C CA . THR B 1 50 ? -4.707 -16.062 -8.336 1 93.06 50 THR B CA 1
ATOM 808 C C . THR B 1 50 ? -3.625 -17 -7.797 1 93.06 50 THR B C 1
ATOM 810 O O . THR B 1 50 ? -3.391 -18.078 -8.352 1 93.06 50 THR B O 1
ATOM 813 N N . LEU B 1 51 ? -2.949 -16.734 -6.766 1 90.5 51 LEU B N 1
ATOM 814 C CA . LEU B 1 51 ? -1.888 -17.531 -6.164 1 90.5 51 LEU B CA 1
ATOM 815 C C . LEU B 1 51 ? -2.455 -18.781 -5.523 1 90.5 51 LEU B C 1
ATOM 817 O O . LEU B 1 51 ? -1.816 -19.844 -5.547 1 90.5 51 LEU B O 1
ATOM 821 N N . TYR B 1 52 ? -3.551 -18.609 -4.906 1 89.12 52 TYR B N 1
ATOM 822 C CA . TYR B 1 52 ? -4.117 -19.734 -4.156 1 89.12 52 TYR B CA 1
ATOM 823 C C . TYR B 1 52 ? -5.176 -20.453 -4.973 1 89.12 52 TYR B C 1
ATOM 825 O O . TYR B 1 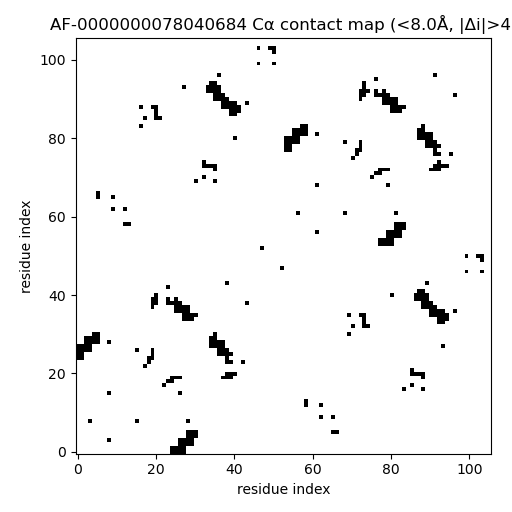52 ? -5.789 -21.406 -4.492 1 89.12 52 TYR B O 1
ATOM 833 N N . LEU B 1 53 ? -5.516 -19.844 -6.086 1 81.69 53 LEU B N 1
ATOM 834 C CA . LEU B 1 53 ? -6.328 -20.672 -6.965 1 81.69 53 LEU B CA 1
ATOM 835 C C . LEU B 1 53 ? -5.566 -21.922 -7.391 1 81.69 53 LEU B C 1
ATOM 837 O O . LEU B 1 53 ? -4.336 -21.906 -7.477 1 81.69 53 LEU B O 1
#

Nearest PDB structures (foldseek):
  3d55-assembly1_D  TM=9.188E-01  e=5.314E-05  Mycobacterium tuberculosis
  3cto-assembly1_A  TM=8.988E-01  e=5.699E-05  Mycobacterium tuberculosis
  3cto-assembly1_C  TM=8.673E-01  e=1.071E-04  Mycobacterium tuberculosis
  3d55-assembly1_B  TM=9.217E-01  e=4.667E-04  Mycobacterium tuberculosis
  3oei-assembly2_E  TM=9.067E-01  e=3.782E-04  Mycobacterium tuberculosis

Secondary structure (DSSP, 8-state):
-EEEEHHHHHHTHHHHHHHHHHH---EEEEETTEEEEEEEHHHHHHHHHHHH-/-EEEEHHHHHHTHHHHHHHHHHH---EEEEETTEEEEEEEHHHHHHHHHHHH-

Organism: NCBI:txid764290

pLDDT: mean 96.74, std 3.09, range [81.31, 98.94]

Foldseek 3Di:
DAEDEPVVCVVCVVVVLCCQAVVVDKYWYQDPVGIDIDHHPVVVVVVVVVVVD/DAEDEPVVCVVCVVVVLCCQAVVVDKYWYQDPVGIDIDHHPVVVVVVVVVVVD

Radius of gyration: 12.65 Å; Cα contacts (8 Å, |Δi|>4): 191; chains: 2; bounding box: 30×36×24 Å

Sequence (106 aa):
MVTMSATNLRKDLFNTLENTIKYNEPVNVTTKQGNAVILSEDDYNGLLETLYLMVTMSATNLRKDLFNTLENTIKYNEPVNVTTKQGNAVILSEDDYNGLLETLYL

Solvent-accessible surface area (backbone atoms only — not comparable to full-atom values): 5641 Å² total; per-residue (Å²): 121,48,77,44,41,53,71,56,39,63,77,40,41,68,62,50,52,48,43,11,47,75,64,66,45,40,35,40,32,40,52,96,90,47,40,31,31,39,33,17,39,66,58,50,49,48,53,49,49,62,64,72,94,120,50,76,44,41,52,71,57,40,63,78,39,41,69,63,50,51,48,43,12,48,74,65,66,46,39,34,39,34,40,52,96,89,45,41,31,32,40,32,16,38,66,59,51,50,51,53,50,48,62,63,71,93